Protein AF-A0AAU7LF39-F1 (afdb_monomer_lite)

Secondary structure (DSSP, 8-state):
---GGGSEEEETTEEE-GGG-EEEEEEETTEEEEEEE-TTS-EEEEESSHHHHHHHHHHHSPP-

Foldseek 3Di:
DPPCVQWDDPDPFWTAHPPRKIWGFDCDPNATWIWIAHNVGDTQDIGRDPVVNVVSCVVPPDDD

Structure (mmCIF, N/CA/C/O backbone):
data_AF-A0AAU7LF39-F1
#
_entry.id   AF-A0AAU7LF39-F1
#
loop_
_atom_site.group_PDB
_atom_site.id
_atom_site.type_symbol
_atom_site.label_atom_id
_atom_site.label_alt_id
_atom_site.label_comp_id
_atom_site.label_asym_id
_atom_site.label_entity_id
_atom_site.label_seq_id
_atom_site.pdbx_PDB_ins_code
_atom_site.Cartn_x
_atom_site.Cartn_y
_atom_site.Cartn_z
_atom_site.occupancy
_atom_site.B_iso_or_equiv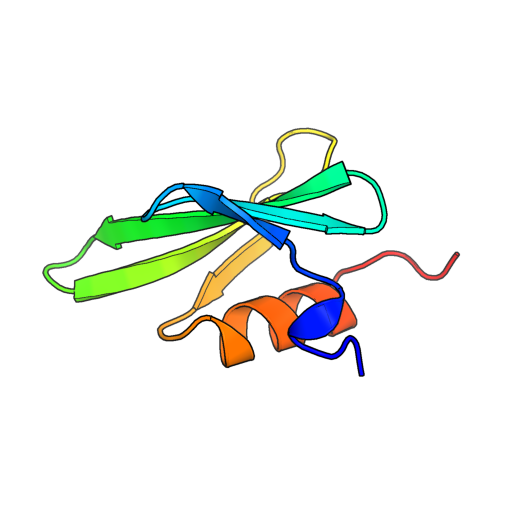
_atom_site.auth_seq_id
_atom_site.auth_comp_id
_atom_site.auth_asym_id
_atom_site.auth_atom_id
_atom_site.pdbx_PDB_model_num
ATOM 1 N N . MET A 1 1 ? 8.928 10.512 -7.713 1.00 44.09 1 MET A N 1
ATOM 2 C CA . MET A 1 1 ? 7.692 11.129 -7.180 1.00 44.09 1 MET A CA 1
ATOM 3 C C . MET A 1 1 ? 6.507 10.554 -7.933 1.00 44.09 1 MET A C 1
ATOM 5 O O . MET A 1 1 ? 6.125 11.085 -8.963 1.00 44.09 1 MET A O 1
ATOM 9 N N . ALA A 1 2 ? 5.989 9.417 -7.471 1.00 47.66 2 ALA A N 1
ATOM 10 C CA . ALA A 1 2 ? 4.661 8.979 -7.879 1.00 47.66 2 ALA A CA 1
ATOM 11 C C . ALA A 1 2 ? 3.650 9.910 -7.198 1.00 47.66 2 ALA A C 1
ATOM 13 O O . ALA A 1 2 ? 3.595 9.958 -5.968 1.00 47.66 2 ALA A O 1
ATOM 14 N N . ASP A 1 3 ? 2.921 10.699 -7.980 1.00 55.34 3 ASP A N 1
ATOM 15 C CA . ASP A 1 3 ? 1.791 11.462 -7.466 1.00 55.34 3 ASP A CA 1
ATOM 16 C C . ASP A 1 3 ? 0.712 10.507 -6.931 1.00 55.34 3 ASP A C 1
ATOM 18 O O . ASP A 1 3 ? 0.547 9.383 -7.411 1.00 55.34 3 ASP A O 1
ATOM 22 N N . VAL A 1 4 ? -0.069 10.971 -5.950 1.00 58.97 4 VAL A N 1
ATOM 23 C CA . VAL A 1 4 ? -1.252 10.252 -5.434 1.00 58.97 4 VAL A CA 1
ATOM 24 C C . VAL A 1 4 ? -2.225 9.880 -6.563 1.00 58.97 4 VAL A C 1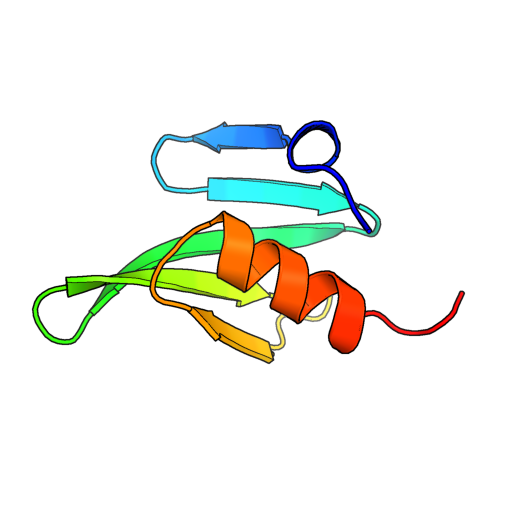
ATOM 26 O O . VAL A 1 4 ? -2.957 8.905 -6.435 1.00 58.97 4 VAL A O 1
ATOM 29 N N . THR A 1 5 ? -2.207 10.603 -7.687 1.00 62.03 5 THR A N 1
ATOM 30 C CA . THR A 1 5 ? -3.021 10.322 -8.880 1.00 62.03 5 THR A CA 1
ATOM 31 C C . THR A 1 5 ? -2.728 8.978 -9.541 1.00 62.03 5 THR A C 1
ATOM 33 O O . THR A 1 5 ? -3.614 8.445 -10.205 1.00 62.03 5 THR A O 1
ATOM 36 N N . ASP A 1 6 ? -1.534 8.413 -9.359 1.00 83.62 6 ASP A N 1
ATOM 37 C CA . ASP A 1 6 ? -1.182 7.106 -9.926 1.00 83.62 6 ASP A CA 1
ATOM 38 C C . ASP A 1 6 ? -1.758 5.939 -9.099 1.00 83.62 6 ASP A C 1
ATOM 40 O O . ASP A 1 6 ? -1.886 4.810 -9.571 1.00 83.62 6 ASP A O 1
ATOM 44 N N . TRP A 1 7 ? -2.166 6.226 -7.859 1.00 89.12 7 TRP A N 1
ATOM 45 C CA . TRP A 1 7 ? -2.803 5.277 -6.956 1.00 89.12 7 TRP A CA 1
ATOM 46 C C . TRP A 1 7 ? -4.320 5.402 -7.030 1.00 89.12 7 TRP A C 1
ATOM 48 O O . TRP A 1 7 ? -4.936 6.309 -6.470 1.00 89.12 7 TRP A O 1
ATOM 58 N N . GLN A 1 8 ? -4.949 4.439 -7.693 1.00 90.94 8 GLN A N 1
ATOM 59 C CA . GLN A 1 8 ? -6.396 4.378 -7.821 1.00 90.94 8 GLN A CA 1
ATOM 60 C C . GLN A 1 8 ? -7.012 3.706 -6.600 1.00 90.94 8 GLN A C 1
ATOM 62 O O . GLN A 1 8 ? -6.851 2.502 -6.386 1.00 90.94 8 GLN A O 1
ATOM 67 N N . GLN A 1 9 ? -7.777 4.469 -5.826 1.00 91.56 9 GLN A N 1
ATOM 68 C CA . GLN A 1 9 ? -8.605 3.906 -4.769 1.00 91.56 9 GLN A CA 1
ATOM 69 C C . GLN A 1 9 ? -9.679 3.000 -5.389 1.00 91.56 9 GLN A C 1
ATOM 71 O O . GLN A 1 9 ? -10.497 3.467 -6.181 1.00 91.56 9 GLN A O 1
ATOM 76 N N . ARG A 1 10 ? -9.668 1.702 -5.062 1.00 91.00 10 ARG A N 1
ATOM 77 C CA . ARG A 1 10 ? -10.740 0.774 -5.476 1.00 91.00 10 ARG A CA 1
ATOM 78 C C . ARG A 1 10 ? -11.792 0.606 -4.391 1.00 91.00 10 ARG A C 1
ATOM 80 O O . ARG A 1 10 ? -12.936 0.331 -4.726 1.00 91.00 10 ARG A O 1
ATOM 87 N N . ASP A 1 11 ? -11.394 0.770 -3.133 1.00 91.12 11 ASP A N 1
ATOM 88 C CA . ASP A 1 11 ? -12.253 0.619 -1.961 1.00 91.12 11 ASP A CA 1
ATOM 89 C C . ASP A 1 11 ? -11.819 1.582 -0.838 1.00 91.12 11 ASP A C 1
ATOM 91 O O . ASP A 1 11 ? -10.748 2.191 -0.907 1.00 91.12 11 ASP A O 1
ATOM 95 N N . GLU A 1 12 ? -12.617 1.732 0.221 1.00 88.88 12 GLU A N 1
ATOM 96 C CA . GLU A 1 12 ? -12.266 2.562 1.381 1.00 88.88 12 GLU A CA 1
ATOM 97 C C . GLU A 1 12 ? -10.960 2.110 2.073 1.00 88.88 12 GLU A C 1
ATOM 99 O O . GLU A 1 12 ? -10.261 2.939 2.670 1.00 88.88 12 GLU A O 1
ATOM 104 N N . TYR A 1 13 ? -10.599 0.826 1.939 1.00 92.81 13 TYR A N 1
ATOM 105 C CA . TYR A 1 13 ? -9.384 0.244 2.515 1.00 92.81 13 TYR A CA 1
ATOM 106 C C . TYR A 1 13 ? -8.308 -0.139 1.495 1.00 92.81 13 TYR A C 1
ATOM 108 O O . TYR A 1 13 ? -7.281 -0.686 1.895 1.00 92.81 13 TYR A O 1
ATOM 116 N N . TYR A 1 14 ? -8.495 0.127 0.200 1.00 92.88 14 TYR A N 1
ATOM 117 C CA . TYR A 1 14 ? -7.611 -0.423 -0.828 1.00 92.88 14 TYR A CA 1
ATOM 118 C C . TYR A 1 14 ? -7.324 0.534 -1.986 1.00 92.88 14 TYR A C 1
ATOM 120 O O . TYR A 1 14 ? -8.230 1.091 -2.616 1.00 92.88 14 TYR A O 1
ATOM 128 N N . TRP A 1 15 ? -6.042 0.617 -2.342 1.00 94.62 15 TRP A N 1
ATOM 129 C CA . TRP A 1 15 ? -5.528 1.346 -3.494 1.00 94.62 15 TRP A CA 1
ATOM 130 C C . TRP A 1 15 ? -4.721 0.412 -4.393 1.00 94.62 15 TRP A C 1
ATOM 132 O O . TRP A 1 15 ? -3.812 -0.284 -3.940 1.00 94.62 15 TRP A O 1
ATOM 142 N N . ALA A 1 16 ? -5.037 0.437 -5.684 1.00 93.94 16 ALA A N 1
ATOM 143 C CA . ALA A 1 16 ? -4.247 -0.194 -6.730 1.00 93.94 16 ALA A CA 1
ATOM 144 C C . ALA A 1 16 ? -3.272 0.833 -7.309 1.00 93.94 16 ALA A C 1
ATOM 146 O O . ALA A 1 16 ? -3.686 1.916 -7.721 1.00 93.94 16 ALA A O 1
ATOM 147 N N . GLY A 1 17 ? -1.996 0.480 -7.340 1.00 91.75 17 GLY A N 1
ATOM 148 C CA . GLY A 1 17 ? -0.923 1.304 -7.863 1.00 91.75 17 GLY A CA 1
ATOM 149 C C . GLY A 1 17 ? -0.301 0.741 -9.142 1.00 91.75 17 GLY A C 1
ATOM 150 O O . GLY A 1 17 ? -0.670 -0.336 -9.628 1.00 91.75 17 GLY A O 1
ATOM 151 N N . PRO A 1 18 ? 0.678 1.465 -9.690 1.00 88.88 18 PRO A N 1
ATOM 152 C CA . PRO A 1 18 ? 1.438 1.060 -10.871 1.00 88.88 18 PRO A CA 1
ATOM 153 C C . PRO A 1 18 ? 2.172 -0.269 -10.665 1.00 88.88 18 PRO A C 1
ATOM 155 O O . PRO A 1 18 ? 2.570 -0.629 -9.559 1.00 88.88 18 PRO A O 1
ATOM 158 N N . GLY A 1 19 ? 2.374 -1.012 -11.756 1.00 87.62 19 GLY A N 1
ATOM 159 C CA . GLY A 1 19 ? 3.138 -2.266 -11.735 1.00 87.62 19 GLY A CA 1
ATOM 160 C C . GLY A 1 19 ? 2.504 -3.389 -10.904 1.00 87.62 19 GLY A C 1
ATOM 161 O O . GLY A 1 19 ? 3.206 -4.317 -10.512 1.00 87.62 19 GLY A O 1
ATOM 162 N N . GLY A 1 20 ? 1.202 -3.301 -10.606 1.00 90.25 20 GLY A N 1
ATOM 163 C CA . GLY A 1 20 ? 0.488 -4.294 -9.798 1.00 90.25 20 GLY A CA 1
ATOM 164 C C . GLY A 1 20 ? 0.748 -4.184 -8.295 1.00 90.25 20 GLY A C 1
ATOM 165 O O . GLY A 1 20 ? 0.450 -5.122 -7.559 1.00 90.25 20 GLY A O 1
ATOM 166 N N . TRP A 1 21 ? 1.311 -3.064 -7.837 1.00 93.88 21 TRP A N 1
ATOM 167 C CA . TRP A 1 21 ? 1.472 -2.780 -6.415 1.00 93.88 21 TRP A CA 1
ATOM 168 C C . TRP A 1 21 ? 0.147 -2.392 -5.776 1.00 93.88 21 TRP A C 1
ATOM 170 O O . TRP A 1 21 ? -0.747 -1.850 -6.429 1.00 93.88 21 TRP A O 1
ATOM 180 N N . THR A 1 22 ? 0.021 -2.650 -4.480 1.00 95.31 22 THR A N 1
ATOM 181 C CA . THR A 1 22 ? -1.202 -2.358 -3.737 1.00 95.31 22 THR A CA 1
ATOM 182 C C . THR A 1 22 ? -0.879 -1.701 -2.402 1.00 95.31 22 THR A C 1
ATOM 184 O O . THR A 1 22 ? 0.155 -1.965 -1.785 1.00 95.31 22 THR A O 1
ATOM 187 N N . ILE A 1 23 ? -1.754 -0.791 -1.976 1.00 95.62 23 ILE A N 1
ATOM 188 C CA . ILE A 1 23 ? -1.728 -0.209 -0.638 1.00 95.62 23 ILE A CA 1
ATOM 189 C C . ILE A 1 23 ? -3.023 -0.593 0.060 1.00 95.62 23 ILE A C 1
ATOM 191 O O . ILE A 1 23 ? -4.111 -0.359 -0.466 1.00 95.62 23 ILE A O 1
ATOM 195 N N . CYS A 1 24 ? -2.899 -1.155 1.257 1.00 94.75 24 CYS A N 1
ATOM 196 C CA . CYS A 1 24 ? -4.025 -1.567 2.085 1.00 94.75 24 CYS A CA 1
ATOM 197 C C . CYS A 1 24 ? -4.057 -0.727 3.359 1.00 94.75 24 CYS A C 1
ATOM 199 O O . CYS A 1 24 ? -3.058 -0.636 4.071 1.00 94.75 24 CYS A O 1
ATOM 201 N N . LYS A 1 25 ? -5.204 -0.131 3.679 1.00 95.31 25 LYS A N 1
ATOM 202 C CA . LYS A 1 25 ? -5.416 0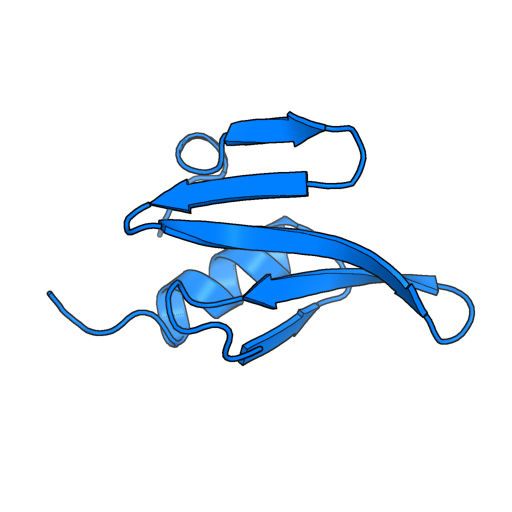.556 4.952 1.00 95.31 25 LYS A CA 1
ATOM 203 C C . LYS A 1 25 ? -5.905 -0.451 5.985 1.00 95.31 25 LYS A C 1
ATOM 205 O O . LYS A 1 25 ? -6.994 -1.000 5.867 1.00 95.31 25 LYS A O 1
ATOM 210 N N . VAL A 1 26 ? -5.107 -0.657 7.020 1.00 94.06 26 VAL A N 1
ATOM 211 C CA . VAL A 1 26 ? -5.354 -1.632 8.083 1.00 94.06 26 VAL A CA 1
ATOM 212 C C . VAL A 1 26 ? -5.417 -0.932 9.435 1.00 94.06 26 VAL A C 1
ATOM 214 O O . VAL A 1 26 ? -4.679 0.022 9.695 1.00 94.06 26 VAL A O 1
ATOM 217 N N . PHE A 1 27 ? -6.302 -1.393 10.316 1.00 92.75 27 PHE A N 1
ATOM 218 C CA . PHE A 1 27 ? -6.315 -0.948 11.706 1.00 92.75 27 PHE A CA 1
ATOM 219 C C . PHE A 1 27 ? -5.448 -1.896 12.534 1.00 92.75 27 PHE A C 1
ATOM 221 O O . PHE A 1 27 ? -5.818 -3.043 12.772 1.00 92.75 27 PHE A O 1
ATOM 228 N N . ALA A 1 28 ? -4.275 -1.431 12.954 1.00 88.31 28 ALA A N 1
ATOM 229 C CA . ALA A 1 28 ? -3.311 -2.231 13.702 1.00 88.31 28 ALA A CA 1
ATOM 230 C C . ALA A 1 28 ? -2.641 -1.376 14.776 1.00 88.31 28 ALA A C 1
ATOM 232 O O . ALA A 1 28 ? -2.306 -0.218 14.528 1.00 88.31 28 ALA A O 1
ATOM 233 N N . GLN A 1 29 ? -2.398 -1.952 15.957 1.00 86.62 29 GLN A N 1
ATOM 234 C CA . GLN A 1 29 ? -1.789 -1.244 17.097 1.00 86.62 29 GLN A CA 1
ATOM 235 C C . GLN A 1 29 ? -2.584 0.010 17.504 1.00 86.62 29 GLN A C 1
ATOM 237 O O . GLN A 1 29 ? -2.018 1.070 17.759 1.00 86.62 29 GLN A O 1
ATOM 242 N N . ASN A 1 30 ? -3.915 -0.116 17.534 1.00 92.56 30 ASN A N 1
ATOM 243 C CA . ASN A 1 30 ? -4.845 0.946 17.927 1.00 92.56 30 ASN A CA 1
ATOM 244 C C . ASN A 1 30 ? -4.765 2.224 17.062 1.00 92.56 30 ASN A C 1
ATOM 246 O O . ASN A 1 30 ? -5.120 3.312 17.515 1.00 92.56 30 ASN A O 1
ATOM 250 N N . ARG A 1 31 ? -4.285 2.101 15.817 1.00 93.31 31 ARG A N 1
ATOM 251 C CA . ARG A 1 31 ? -4.204 3.192 14.841 1.00 93.31 31 ARG A CA 1
ATOM 252 C C . ARG A 1 31 ? -4.427 2.682 13.416 1.00 93.31 31 ARG A C 1
ATOM 254 O O . ARG A 1 31 ? -4.149 1.524 13.109 1.00 93.31 31 ARG A O 1
ATOM 261 N N . TRP A 1 32 ? -4.897 3.563 12.537 1.00 94.12 32 TRP A N 1
ATOM 262 C CA . TRP A 1 32 ? -4.950 3.293 11.099 1.00 94.12 32 TRP A CA 1
ATOM 263 C C . TRP A 1 32 ? -3.561 3.407 10.480 1.00 94.12 32 TRP A C 1
ATOM 265 O O . TRP A 1 32 ? -2.824 4.345 10.783 1.00 94.12 32 TRP A O 1
ATOM 275 N N . GLN A 1 33 ? -3.214 2.455 9.621 1.00 95.06 33 GLN A N 1
ATOM 276 C CA . GLN A 1 33 ? -1.928 2.376 8.933 1.00 95.06 33 GLN A CA 1
ATOM 277 C C . GLN A 1 33 ? -2.136 1.936 7.488 1.00 95.06 33 GLN A C 1
ATOM 279 O O . GLN A 1 33 ? -3.170 1.365 7.158 1.00 95.06 33 GLN A O 1
ATOM 284 N N . TYR A 1 34 ? -1.152 2.205 6.640 1.00 95.25 34 TYR A N 1
ATOM 285 C CA . TYR A 1 34 ? -1.168 1.917 5.213 1.00 95.25 34 TYR A CA 1
ATOM 286 C C . TYR A 1 34 ? -0.011 0.977 4.897 1.00 95.25 34 TYR A C 1
ATOM 288 O O . TYR A 1 34 ? 1.154 1.355 5.008 1.00 95.25 34 TYR A O 1
ATOM 296 N N . GLU A 1 35 ? -0.329 -0.260 4.548 1.00 95.62 35 GLU A N 1
ATOM 297 C CA . GLU A 1 35 ? 0.647 -1.279 4.185 1.00 95.62 35 GLU A CA 1
ATOM 298 C C . GLU A 1 35 ? 0.903 -1.270 2.686 1.00 95.62 35 GLU A C 1
ATOM 300 O O . GLU A 1 35 ? -0.045 -1.241 1.906 1.00 95.62 35 GLU A O 1
ATOM 305 N N . VAL A 1 36 ? 2.172 -1.346 2.292 1.00 95.25 36 VAL A N 1
ATOM 306 C CA . VAL A 1 36 ? 2.583 -1.420 0.885 1.00 95.25 36 VAL A CA 1
ATOM 307 C C . VAL A 1 36 ? 2.918 -2.863 0.530 1.00 95.25 36 VAL A C 1
ATOM 309 O O . VAL A 1 36 ? 3.758 -3.489 1.185 1.00 95.25 36 VAL A O 1
ATOM 312 N N . TRP A 1 37 ? 2.304 -3.367 -0.534 1.00 95.25 37 TRP A N 1
ATOM 313 C CA . TRP A 1 37 ? 2.440 -4.739 -1.004 1.00 95.25 37 TRP A CA 1
ATOM 314 C C . TRP A 1 37 ? 2.895 -4.774 -2.464 1.00 95.25 37 TRP A C 1
ATOM 316 O O . TRP A 1 37 ? 2.363 -4.063 -3.321 1.00 95.25 37 TRP A O 1
ATOM 326 N N . ALA A 1 38 ? 3.885 -5.618 -2.742 1.00 93.19 38 ALA A N 1
ATOM 327 C CA . ALA A 1 38 ? 4.340 -5.912 -4.092 1.00 93.19 38 ALA A CA 1
ATOM 328 C C . ALA A 1 38 ? 3.452 -6.966 -4.763 1.00 93.19 38 ALA A C 1
ATOM 330 O O . ALA A 1 38 ? 2.822 -7.790 -4.099 1.00 93.19 38 ALA A O 1
ATOM 331 N N . VAL A 1 39 ? 3.488 -7.003 -6.098 1.00 90.19 39 VAL A N 1
ATOM 332 C CA . VAL A 1 39 ? 2.733 -7.967 -6.924 1.00 90.19 39 VAL A CA 1
ATOM 333 C C . VAL A 1 39 ? 3.029 -9.435 -6.584 1.00 90.19 39 VAL A C 1
ATOM 335 O O . VAL A 1 39 ? 2.189 -10.306 -6.782 1.00 90.19 39 VAL A O 1
ATOM 338 N N . ASN A 1 40 ? 4.212 -9.723 -6.034 1.00 90.81 40 ASN A N 1
ATOM 339 C CA . ASN A 1 40 ? 4.610 -11.066 -5.607 1.00 90.81 40 ASN A CA 1
ATOM 340 C C . ASN A 1 40 ? 4.071 -11.456 -4.212 1.00 90.81 40 ASN A C 1
ATOM 342 O O . ASN A 1 40 ? 4.453 -12.499 -3.688 1.00 90.81 40 ASN A O 1
ATOM 346 N N . GLY A 1 41 ? 3.237 -10.616 -3.589 1.00 90.00 41 GLY A N 1
ATOM 347 C CA . GLY A 1 41 ? 2.686 -10.838 -2.251 1.00 90.00 41 GLY A CA 1
ATOM 348 C C . GLY A 1 41 ? 3.625 -10.455 -1.102 1.00 90.00 41 GLY A C 1
ATOM 349 O O . GLY A 1 41 ? 3.322 -10.750 0.051 1.00 90.00 41 GLY A O 1
ATOM 350 N N . THR A 1 42 ? 4.755 -9.796 -1.375 1.00 93.56 42 THR A N 1
ATOM 351 C CA . THR A 1 42 ? 5.675 -9.326 -0.327 1.00 93.56 42 THR A CA 1
ATOM 352 C C . THR A 1 42 ? 5.202 -7.992 0.245 1.00 93.56 42 THR A C 1
ATOM 354 O O . THR A 1 42 ? 5.019 -7.025 -0.494 1.00 93.56 42 THR A O 1
ATOM 357 N N . ARG A 1 43 ? 5.055 -7.906 1.572 1.00 94.12 43 ARG A N 1
ATOM 358 C CA . ARG A 1 43 ? 4.812 -6.637 2.272 1.00 94.12 43 ARG A CA 1
ATOM 359 C C . ARG A 1 43 ? 6.131 -5.897 2.486 1.00 94.12 43 ARG A C 1
ATOM 361 O O . ARG A 1 43 ? 7.029 -6.420 3.141 1.00 94.12 43 ARG A O 1
ATOM 368 N N . HIS A 1 44 ? 6.223 -4.668 1.992 1.00 93.31 44 HIS A N 1
ATOM 369 C CA . HIS A 1 44 ? 7.435 -3.850 2.086 1.00 93.31 44 HIS A CA 1
ATOM 370 C C . HIS A 1 44 ? 7.473 -2.943 3.320 1.00 93.31 44 HIS A C 1
ATOM 372 O O . HIS A 1 44 ? 8.553 -2.567 3.767 1.00 93.31 44 HIS A O 1
ATOM 378 N N . GLY A 1 45 ? 6.322 -2.611 3.903 1.00 92.88 45 GLY A N 1
ATOM 379 C CA . GLY A 1 45 ? 6.268 -1.839 5.142 1.00 92.88 45 GLY A CA 1
ATOM 380 C C . GLY A 1 45 ? 4.866 -1.359 5.485 1.00 92.88 45 GLY A C 1
ATOM 381 O O . GLY A 1 45 ? 3.907 -1.659 4.771 1.00 92.88 45 GLY A O 1
ATOM 382 N N . MET A 1 46 ? 4.772 -0.630 6.596 1.00 93.50 46 MET A N 1
ATOM 383 C CA . MET A 1 46 ? 3.547 0.001 7.074 1.00 93.50 46 MET A CA 1
ATOM 384 C C . MET A 1 46 ? 3.827 1.458 7.435 1.00 93.50 46 MET A C 1
ATOM 386 O O . MET A 1 46 ? 4.759 1.752 8.177 1.00 93.50 46 MET A O 1
ATOM 390 N N . GLU A 1 47 ? 2.994 2.362 6.940 1.00 94.88 47 GLU A N 1
ATOM 391 C CA . GLU A 1 47 ? 3.172 3.797 7.118 1.00 94.88 47 GLU A CA 1
ATOM 392 C C . GLU A 1 47 ? 1.925 4.429 7.755 1.00 94.88 47 GLU A C 1
ATOM 394 O O . GLU A 1 47 ? 0.806 3.949 7.561 1.00 94.88 47 GLU A O 1
ATOM 399 N N . PRO A 1 48 ? 2.068 5.518 8.527 1.00 93.00 48 PRO A N 1
ATOM 400 C CA . PRO A 1 48 ? 0.943 6.141 9.228 1.00 93.00 48 PRO A CA 1
ATOM 401 C C . PRO A 1 48 ? -0.014 6.914 8.303 1.00 93.00 48 PRO A C 1
ATOM 403 O O . PRO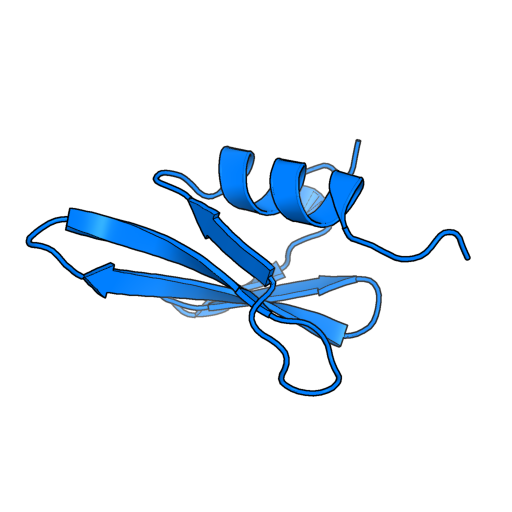 A 1 48 ? -1.091 7.319 8.734 1.00 93.00 48 PRO A O 1
ATOM 406 N N . SER A 1 49 ? 0.357 7.147 7.042 1.00 92.31 49 SER A N 1
ATOM 407 C CA . SER A 1 49 ? -0.453 7.888 6.072 1.00 92.31 49 SER A CA 1
ATOM 408 C C . SER A 1 49 ? -0.272 7.354 4.650 1.00 92.31 49 SER A C 1
ATOM 410 O O . SER A 1 49 ? 0.766 6.780 4.318 1.00 92.31 49 SER A O 1
ATOM 412 N N . LEU A 1 50 ? -1.270 7.591 3.790 1.00 90.94 50 LEU A N 1
ATOM 413 C CA . LEU A 1 50 ? -1.226 7.184 2.383 1.00 90.94 50 LEU A CA 1
ATOM 414 C C . LEU A 1 50 ? -0.034 7.814 1.643 1.00 90.94 50 LEU A C 1
ATOM 416 O O . LEU A 1 50 ? 0.682 7.124 0.928 1.00 90.94 50 LEU A O 1
ATOM 420 N N . ALA A 1 51 ? 0.234 9.105 1.860 1.00 92.44 51 ALA A N 1
ATOM 421 C CA . ALA A 1 51 ? 1.368 9.793 1.236 1.00 92.44 51 ALA A CA 1
ATOM 422 C C . ALA A 1 51 ? 2.728 9.192 1.644 1.00 92.44 51 ALA A C 1
ATOM 424 O O . ALA A 1 51 ? 3.635 9.071 0.816 1.00 92.44 51 ALA A O 1
ATOM 425 N N . ALA A 1 52 ? 2.867 8.772 2.906 1.00 93.69 52 ALA A N 1
ATOM 426 C CA . ALA A 1 52 ? 4.068 8.094 3.380 1.00 93.69 52 ALA A CA 1
ATOM 427 C C . ALA A 1 52 ? 4.205 6.691 2.760 1.00 93.69 52 ALA A C 1
ATOM 429 O O . ALA A 1 52 ? 5.291 6.341 2.303 1.00 93.69 52 ALA A O 1
ATOM 430 N N . ALA A 1 53 ? 3.106 5.939 2.623 1.00 94.19 53 ALA A N 1
ATOM 431 C CA . ALA A 1 53 ? 3.091 4.653 1.918 1.00 94.19 53 ALA A CA 1
ATOM 432 C C . ALA A 1 53 ? 3.477 4.789 0.431 1.00 94.19 53 ALA A C 1
ATOM 434 O O . ALA A 1 53 ? 4.271 4.002 -0.081 1.00 94.19 53 ALA A O 1
ATOM 435 N N . ILE A 1 54 ? 3.001 5.830 -0.256 1.00 92.62 54 ILE A N 1
ATOM 436 C CA . ILE A 1 54 ? 3.390 6.130 -1.646 1.00 92.62 54 ILE A CA 1
ATOM 437 C C . ILE A 1 54 ? 4.878 6.492 -1.736 1.00 92.62 54 ILE A C 1
ATOM 439 O O . ILE A 1 54 ? 5.580 6.060 -2.651 1.00 92.62 54 ILE A O 1
ATOM 443 N N . THR A 1 55 ? 5.389 7.239 -0.756 1.00 92.88 55 THR A N 1
ATOM 444 C CA . THR A 1 55 ? 6.824 7.542 -0.653 1.00 92.88 55 THR A CA 1
ATOM 445 C C . THR A 1 55 ? 7.647 6.276 -0.409 1.00 92.88 55 THR A C 1
ATOM 447 O O . THR A 1 55 ? 8.726 6.127 -0.979 1.00 92.88 55 THR A O 1
ATOM 450 N N . LEU A 1 56 ? 7.151 5.348 0.417 1.00 93.06 56 LEU A N 1
ATOM 451 C CA . LEU A 1 56 ? 7.775 4.045 0.629 1.00 93.06 56 LEU A CA 1
ATOM 452 C C . LEU A 1 56 ? 7.817 3.252 -0.681 1.00 93.06 56 LEU A C 1
ATOM 454 O O . LEU A 1 56 ? 8.885 2.760 -1.033 1.00 93.06 56 LEU A O 1
ATOM 458 N N . TYR A 1 57 ? 6.714 3.201 -1.434 1.00 92.19 57 TYR A N 1
ATOM 459 C CA . TYR A 1 57 ? 6.680 2.603 -2.771 1.00 92.19 57 TYR A CA 1
ATOM 460 C C . TYR A 1 57 ? 7.757 3.188 -3.699 1.00 92.19 57 TYR A C 1
ATOM 462 O O . TYR A 1 57 ? 8.516 2.427 -4.290 1.00 92.19 57 TYR A O 1
ATOM 470 N N . ASP A 1 58 ? 7.893 4.517 -3.792 1.00 90.56 58 ASP A N 1
ATOM 471 C CA . ASP A 1 58 ? 8.892 5.157 -4.668 1.00 90.56 58 ASP A CA 1
ATOM 472 C C . ASP A 1 58 ? 10.337 4.762 -4.307 1.00 90.56 58 ASP A C 1
ATOM 474 O O . ASP A 1 58 ? 11.188 4.718 -5.193 1.00 90.56 58 ASP A O 1
ATOM 478 N N . LYS A 1 59 ? 10.598 4.423 -3.034 1.00 90.31 59 LYS A N 1
ATOM 479 C CA . LYS A 1 59 ? 11.903 3.951 -2.541 1.00 90.31 59 LYS A CA 1
ATOM 480 C C . LYS A 1 59 ? 12.162 2.468 -2.796 1.00 90.31 59 LYS A C 1
ATOM 482 O O . LYS A 1 59 ? 13.311 2.094 -3.009 1.00 90.31 59 LYS A O 1
ATOM 487 N N . VAL A 1 60 ? 11.135 1.623 -2.683 1.00 91.19 60 VAL A N 1
ATOM 488 C CA . VAL A 1 60 ? 11.289 0.155 -2.735 1.00 91.19 60 VAL A CA 1
ATOM 489 C C . VAL A 1 60 ? 10.949 -0.441 -4.093 1.00 91.19 60 VAL A C 1
ATOM 491 O O . VAL A 1 60 ? 11.269 -1.606 -4.333 1.00 91.19 60 VAL A O 1
ATOM 494 N N . LYS A 1 61 ? 10.296 0.323 -4.978 1.00 85.25 61 LYS A N 1
ATOM 495 C CA . LYS A 1 61 ? 10.021 -0.138 -6.335 1.00 85.25 61 LYS A CA 1
ATOM 496 C C . LYS A 1 61 ? 11.351 -0.446 -7.034 1.00 85.25 61 LYS A C 1
ATOM 498 O O . LYS A 1 61 ? 12.288 0.352 -6.941 1.00 85.25 61 LYS A O 1
ATOM 503 N N . PRO A 1 62 ? 11.462 -1.587 -7.728 1.00 78.56 62 PRO A N 1
ATOM 504 C CA . PRO A 1 62 ? 12.633 -1.854 -8.546 1.00 78.56 62 PRO A CA 1
ATOM 505 C C . PRO A 1 62 ? 12.766 -0.762 -9.615 1.00 78.56 62 PRO A C 1
ATOM 507 O O . PRO A 1 62 ? 11.762 -0.296 -10.162 1.00 78.56 62 PRO A O 1
ATOM 510 N N . ALA A 1 63 ? 14.002 -0.342 -9.900 1.00 70.88 63 ALA A N 1
ATOM 511 C CA . ALA A 1 63 ? 14.271 0.456 -11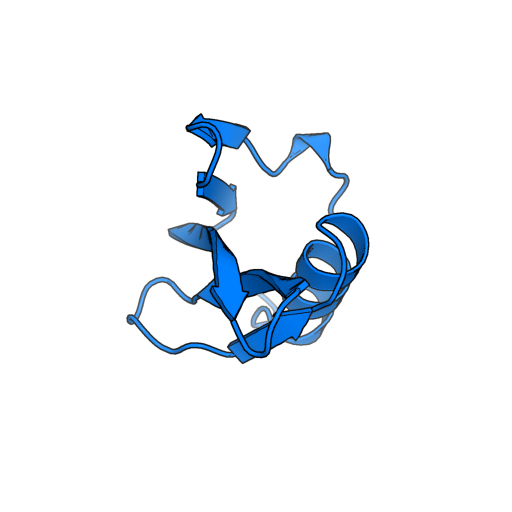.090 1.00 70.88 63 ALA A CA 1
ATOM 512 C C . ALA A 1 63 ? 13.884 -0.392 -12.311 1.00 70.88 63 ALA A C 1
ATOM 514 O O . ALA A 1 63 ? 14.328 -1.537 -12.418 1.00 70.88 63 ALA A O 1
ATOM 515 N N . ALA A 1 64 ? 12.988 0.145 -13.141 1.00 59.53 64 ALA A N 1
ATOM 516 C CA . ALA A 1 64 ? 12.555 -0.489 -14.382 1.00 59.53 64 ALA A CA 1
ATOM 517 C C . ALA A 1 64 ? 13.699 -0.553 -15.402 1.00 59.53 64 ALA A C 1
ATOM 519 O O . ALA A 1 64 ? 14.521 0.394 -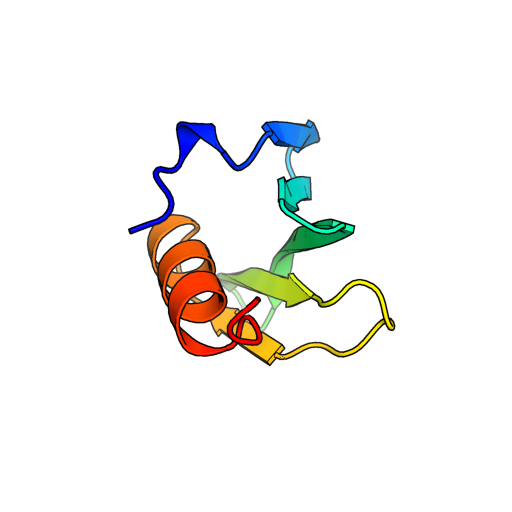15.414 1.00 59.53 64 ALA A O 1
#

Radius of gyration: 10.83 Å; chains: 1; bounding box: 26×22×32 Å

Sequence (64 aa):
MADVTDWQQRDEYYWAGPGGWTICKVFAQNRWQYEVWAVNGTRHGMEPSLAAAITLYDKVKPAA

pLDDT: mean 88.13, std 11.66, range [44.09, 95.62]

Organism: NCBI:txid3151598